Protein AF-A0A661I9H0-F1 (afdb_monomer_lite)

Foldseek 3Di:
DEEEEEQQQLLDPVVVVCLNVQSLVVLQVCLVVVVPYHYAYEYEVLSVVCLVVVLVSCVVRDPSVRHYYFYFDDDADPPDPVRPVRPVRSVVSVVVVVVVVVGPYYHYSDDD

Structure (mmCIF, N/CA/C/O backbone):
data_AF-A0A661I9H0-F1
#
_entry.id   AF-A0A661I9H0-F1
#
loop_
_atom_site.group_PDB
_atom_site.id
_atom_site.type_symbol
_atom_site.label_atom_id
_atom_site.label_alt_id
_atom_site.label_comp_id
_atom_site.label_asym_id
_atom_site.label_entity_id
_atom_site.label_seq_id
_atom_site.pdbx_PDB_ins_code
_atom_site.Cartn_x
_atom_site.Cartn_y
_atom_site.Cartn_z
_atom_site.occupancy
_atom_site.B_iso_or_equiv
_atom_site.auth_seq_id
_atom_site.auth_comp_id
_atom_site.auth_asym_id
_atom_site.auth_atom_id
_atom_site.pdbx_PDB_model_num
ATOM 1 N N . MET A 1 1 ? -16.606 -1.274 7.798 1.00 95.06 1 MET A N 1
ATOM 2 C CA . MET A 1 1 ? -16.151 -1.279 6.393 1.00 95.06 1 MET A CA 1
ATOM 3 C C . MET A 1 1 ? -14.686 -1.645 6.366 1.00 95.06 1 MET A C 1
ATOM 5 O O . MET A 1 1 ? -13.996 -1.323 7.329 1.00 95.06 1 MET A O 1
ATOM 9 N N . ARG A 1 2 ? -14.239 -2.284 5.288 1.00 98.12 2 ARG A N 1
ATOM 10 C CA . ARG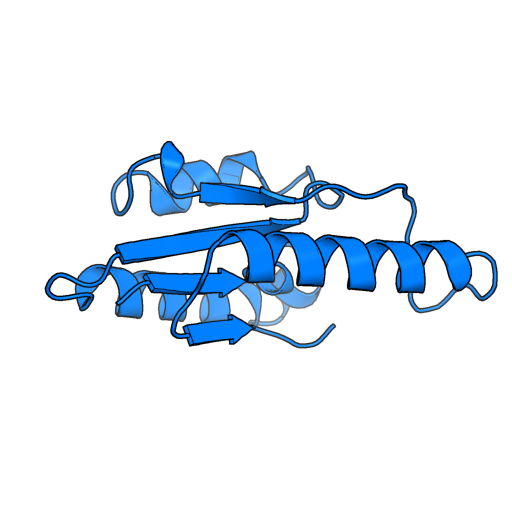 A 1 2 ? -12.842 -2.622 5.037 1.00 98.12 2 ARG A CA 1
ATOM 11 C C . ARG A 1 2 ? -12.227 -1.625 4.057 1.00 98.12 2 ARG A C 1
ATOM 13 O O . ARG A 1 2 ? -12.732 -1.470 2.947 1.00 98.12 2 ARG A O 1
ATOM 20 N N . ILE A 1 3 ? -11.167 -0.947 4.480 1.00 98.50 3 ILE A N 1
ATOM 21 C CA . ILE A 1 3 ? -10.430 0.051 3.698 1.00 98.50 3 ILE A CA 1
ATOM 22 C C . ILE A 1 3 ? -9.034 -0.506 3.439 1.00 98.50 3 ILE A C 1
ATOM 24 O O . ILE A 1 3 ? -8.333 -0.859 4.384 1.00 98.50 3 ILE A O 1
ATOM 28 N N . VAL A 1 4 ? -8.617 -0.563 2.178 1.00 98.69 4 VAL A N 1
ATOM 29 C CA . VAL A 1 4 ? -7.255 -0.957 1.801 1.00 98.69 4 VAL A CA 1
ATOM 30 C C . VAL A 1 4 ? -6.538 0.260 1.234 1.00 98.69 4 VAL A C 1
ATOM 32 O O . VAL A 1 4 ? -7.032 0.898 0.306 1.00 98.69 4 VAL A O 1
ATOM 35 N N . ILE A 1 5 ? -5.385 0.599 1.801 1.00 98.50 5 ILE A N 1
ATOM 36 C CA . ILE A 1 5 ? -4.540 1.704 1.349 1.00 98.50 5 ILE A CA 1
ATOM 37 C C . ILE A 1 5 ? -3.331 1.104 0.635 1.00 98.50 5 ILE A C 1
ATOM 39 O O . ILE A 1 5 ? -2.473 0.495 1.273 1.00 98.50 5 ILE A O 1
ATOM 43 N N . ASP A 1 6 ? -3.276 1.263 -0.683 1.00 97.88 6 ASP A N 1
ATOM 44 C CA . ASP A 1 6 ? -2.132 0.871 -1.503 1.00 97.88 6 ASP A CA 1
ATOM 45 C C . ASP A 1 6 ? -1.041 1.942 -1.378 1.00 97.88 6 ASP A C 1
ATOM 47 O O . ASP A 1 6 ? -1.217 3.088 -1.807 1.00 97.88 6 ASP A O 1
ATOM 51 N N . LEU A 1 7 ? 0.072 1.559 -0.746 1.00 97.38 7 LEU A N 1
ATOM 52 C CA . LEU A 1 7 ? 1.222 2.422 -0.478 1.00 97.38 7 LEU A CA 1
ATOM 53 C C . LEU A 1 7 ? 2.390 2.190 -1.442 1.00 97.38 7 LEU A C 1
ATOM 55 O O . LEU A 1 7 ? 3.499 2.652 -1.163 1.00 97.38 7 LEU A O 1
ATOM 59 N N . GLN A 1 8 ? 2.176 1.576 -2.609 1.00 94.81 8 GLN A N 1
ATOM 60 C CA . GLN A 1 8 ? 3.239 1.421 -3.610 1.00 94.81 8 GLN A CA 1
ATOM 61 C C . GLN A 1 8 ? 3.887 2.769 -3.990 1.00 94.81 8 GLN A C 1
ATOM 63 O O . GLN A 1 8 ? 5.101 2.849 -4.201 1.00 94.81 8 GLN A O 1
ATOM 68 N N . GLY A 1 9 ? 3.117 3.865 -3.986 1.00 92.31 9 GLY A N 1
ATOM 69 C CA . GLY A 1 9 ? 3.639 5.222 -4.185 1.00 92.31 9 GLY A CA 1
ATOM 70 C C . GLY A 1 9 ? 4.727 5.616 -3.177 1.00 92.31 9 GLY A C 1
ATOM 71 O O . GLY A 1 9 ? 5.703 6.273 -3.549 1.00 92.31 9 GLY A O 1
ATOM 72 N N . ALA A 1 10 ? 4.610 5.162 -1.9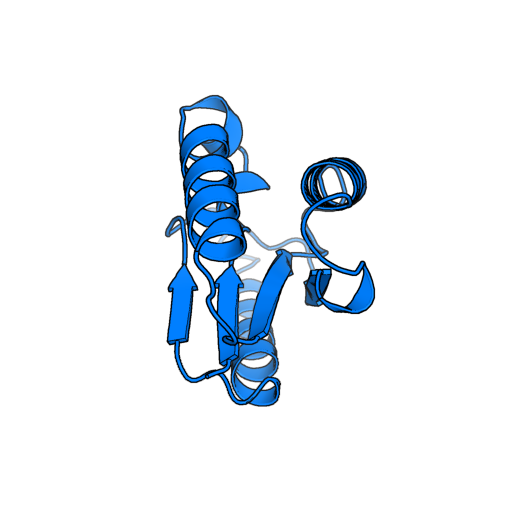25 1.00 95.50 10 ALA A N 1
ATOM 73 C CA . ALA A 1 10 ? 5.602 5.378 -0.870 1.00 95.50 10 ALA A CA 1
ATOM 74 C C . ALA A 1 10 ? 6.833 4.464 -0.983 1.00 95.50 10 ALA A C 1
ATOM 76 O O . ALA A 1 10 ? 7.863 4.762 -0.380 1.00 95.50 10 ALA A O 1
ATOM 77 N N . GLN A 1 11 ? 6.752 3.392 -1.773 1.00 95.06 11 GLN A N 1
ATOM 78 C CA . GLN A 1 11 ? 7.852 2.456 -2.002 1.00 95.06 11 GLN A CA 1
ATOM 79 C C . GLN A 1 11 ? 8.707 2.837 -3.218 1.00 95.06 11 GLN A C 1
ATOM 81 O O . GLN A 1 11 ? 9.913 2.611 -3.223 1.00 95.06 11 GLN A O 1
ATOM 86 N N . SER A 1 12 ? 8.114 3.451 -4.242 1.00 91.12 12 SER A N 1
ATOM 87 C CA . SER A 1 12 ? 8.815 3.836 -5.478 1.00 91.12 12 SER A CA 1
ATOM 88 C C . SER A 1 12 ? 9.818 4.989 -5.301 1.00 91.12 12 SER A C 1
ATOM 90 O O . SER A 1 12 ? 9.835 5.677 -4.280 1.00 91.12 12 SER A O 1
ATOM 92 N N . ASN A 1 13 ? 10.605 5.287 -6.343 1.00 90.44 13 ASN A N 1
ATOM 93 C CA . ASN A 1 13 ? 11.505 6.453 -6.372 1.00 90.44 13 ASN A CA 1
ATOM 94 C C . ASN A 1 13 ? 10.779 7.799 -6.200 1.00 90.44 13 ASN A C 1
ATOM 96 O O . ASN A 1 13 ? 11.376 8.777 -5.740 1.00 90.44 13 ASN A O 1
ATOM 100 N N . SER A 1 14 ? 9.479 7.858 -6.500 1.00 87.94 14 SER A N 1
ATOM 101 C CA . SER A 1 14 ? 8.648 9.040 -6.261 1.00 87.94 14 SER A CA 1
ATOM 102 C C . SER A 1 14 ? 8.573 9.423 -4.780 1.00 87.94 14 SER A C 1
ATOM 104 O O . SER A 1 14 ? 8.305 10.586 -4.458 1.00 87.94 14 SER A O 1
ATOM 106 N N . ARG A 1 15 ? 8.885 8.495 -3.861 1.00 92.44 15 ARG A N 1
ATOM 107 C CA . ARG A 1 15 ? 8.875 8.736 -2.412 1.00 92.44 15 ARG A CA 1
ATOM 108 C C . ARG A 1 15 ? 9.733 9.928 -1.989 1.00 92.44 15 ARG A C 1
ATOM 110 O O . ARG A 1 15 ? 9.348 10.675 -1.090 1.00 92.44 15 ARG A O 1
ATOM 117 N N . PHE A 1 16 ? 10.837 10.162 -2.699 1.00 92.12 16 PHE A N 1
ATOM 118 C CA . PHE A 1 16 ? 11.782 11.247 -2.429 1.00 92.12 16 PHE A CA 1
ATOM 119 C C . PHE A 1 16 ? 11.316 12.623 -2.928 1.00 92.12 16 PHE A C 1
ATOM 121 O O . PHE A 1 16 ? 11.919 13.634 -2.582 1.00 92.12 16 PHE A O 1
ATOM 128 N N . ARG A 1 17 ? 10.231 12.687 -3.713 1.00 89.69 17 ARG A N 1
ATOM 129 C CA . ARG A 1 17 ? 9.690 13.924 -4.309 1.00 89.69 17 ARG A CA 1
ATOM 130 C C . ARG A 1 17 ? 8.353 14.346 -3.691 1.00 89.69 17 ARG A C 1
ATOM 132 O O . ARG A 1 17 ? 7.542 14.999 -4.332 1.00 89.69 17 ARG A O 1
ATOM 139 N N . GLY A 1 18 ? 8.109 13.947 -2.442 1.00 91.38 18 GLY A N 1
ATOM 140 C CA . GLY A 1 18 ? 6.920 14.323 -1.669 1.00 91.38 18 GLY A CA 1
ATOM 141 C C . GLY A 1 18 ? 5.816 13.266 -1.635 1.00 91.38 18 GLY A C 1
ATOM 142 O O . GLY A 1 18 ? 5.115 13.188 -0.626 1.00 91.38 18 GLY A O 1
ATOM 143 N N . ILE A 1 19 ? 5.717 12.390 -2.645 1.00 94.94 19 ILE A N 1
ATOM 144 C CA . ILE A 1 19 ? 4.687 11.334 -2.698 1.00 94.94 19 ILE A CA 1
ATOM 145 C C . ILE A 1 19 ? 4.779 10.399 -1.489 1.00 94.94 19 ILE A C 1
ATOM 147 O O . ILE A 1 19 ? 3.748 10.041 -0.928 1.00 94.94 19 ILE A O 1
ATOM 151 N N . GLY A 1 20 ? 5.987 10.061 -1.029 1.00 95.38 20 GLY A N 1
ATOM 152 C CA . GLY A 1 20 ? 6.173 9.180 0.128 1.00 95.38 20 GLY A CA 1
ATOM 153 C C . GLY A 1 20 ? 5.609 9.798 1.402 1.00 95.38 20 GLY A C 1
ATOM 154 O O . GLY A 1 20 ? 4.752 9.208 2.052 1.00 95.38 20 GLY A O 1
ATOM 155 N N . ARG A 1 21 ? 6.006 11.044 1.692 1.00 95.62 21 ARG A N 1
ATOM 156 C CA . ARG A 1 21 ? 5.528 11.800 2.859 1.00 95.62 21 ARG A CA 1
ATOM 157 C C . ARG A 1 21 ? 4.015 12.002 2.833 1.00 95.62 21 ARG A C 1
ATOM 159 O O . ARG A 1 21 ? 3.373 11.859 3.871 1.00 95.62 21 ARG A O 1
ATOM 166 N N . TYR A 1 22 ? 3.454 12.346 1.674 1.00 95.94 22 TYR A N 1
ATOM 167 C CA . TYR A 1 22 ? 2.010 12.499 1.498 1.00 95.94 22 TYR A CA 1
ATOM 168 C C . TYR A 1 22 ? 1.279 11.174 1.735 1.00 95.94 22 TYR A C 1
ATOM 170 O O . TYR A 1 22 ? 0.362 11.129 2.552 1.00 95.94 22 TYR A O 1
ATOM 178 N N . SER A 1 23 ? 1.727 10.097 1.084 1.00 97.50 23 SER A N 1
ATOM 179 C CA . SER A 1 23 ? 1.100 8.775 1.158 1.00 97.50 23 SER A CA 1
ATOM 180 C C . SER A 1 23 ? 1.064 8.255 2.594 1.00 97.50 23 SER A C 1
ATOM 182 O O . SER A 1 23 ? 0.003 7.859 3.080 1.00 97.50 23 SER A O 1
ATOM 184 N N . THR A 1 24 ? 2.192 8.317 3.313 1.00 97.69 24 THR A N 1
ATOM 185 C CA . THR A 1 24 ? 2.243 7.836 4.699 1.00 97.69 24 THR A CA 1
ATOM 186 C C . THR A 1 24 ? 1.469 8.745 5.649 1.00 97.69 24 THR A C 1
ATOM 188 O O . THR A 1 24 ? 0.748 8.248 6.513 1.00 97.69 24 THR A O 1
ATOM 191 N N . SER A 1 25 ? 1.522 10.069 5.468 1.00 98.00 25 SER A N 1
ATOM 192 C CA . SER A 1 25 ? 0.735 11.009 6.283 1.00 98.00 25 SER A CA 1
ATOM 193 C C . SER A 1 25 ? -0.771 10.816 6.099 1.00 98.00 25 SER A C 1
ATOM 195 O O . SER A 1 25 ? -1.507 10.796 7.088 1.00 98.00 25 SER A O 1
ATOM 197 N N . LEU A 1 26 ? -1.227 10.624 4.857 1.00 97.94 26 LEU A N 1
ATOM 198 C CA . LEU A 1 26 ? -2.625 10.341 4.544 1.00 97.94 26 LEU A CA 1
ATOM 199 C C . LEU A 1 26 ? -3.070 9.025 5.190 1.00 97.94 26 LEU A C 1
ATOM 201 O O . LEU A 1 26 ? -4.077 9.007 5.899 1.00 97.94 26 LEU A O 1
ATOM 205 N N . ALA A 1 27 ? -2.293 7.951 5.021 1.00 98.31 27 ALA A N 1
ATOM 206 C CA . ALA A 1 27 ? -2.594 6.653 5.618 1.00 98.31 27 ALA A CA 1
ATOM 207 C C . ALA A 1 27 ? -2.695 6.735 7.148 1.00 98.31 27 ALA A C 1
ATOM 209 O O . ALA A 1 27 ? -3.685 6.295 7.732 1.00 98.31 27 ALA A O 1
ATOM 210 N N . LYS A 1 28 ? -1.724 7.383 7.806 1.00 98.38 28 LYS A N 1
ATOM 211 C CA . LYS A 1 28 ? -1.735 7.614 9.262 1.00 98.38 28 LYS A CA 1
ATOM 212 C C . LYS A 1 28 ? -2.964 8.408 9.707 1.00 98.38 28 LYS A C 1
ATOM 214 O O . LYS A 1 28 ? -3.558 8.089 10.736 1.00 98.38 28 LYS A O 1
ATOM 219 N N . GLY A 1 29 ? -3.347 9.432 8.943 1.00 98.19 29 GLY A N 1
ATOM 220 C CA . GLY A 1 29 ? -4.549 10.225 9.192 1.00 98.19 29 GLY A CA 1
ATOM 221 C C . GLY A 1 29 ? -5.824 9.384 9.136 1.00 98.19 29 GLY A C 1
ATOM 222 O O . GLY A 1 29 ? -6.643 9.466 10.050 1.00 98.19 29 GLY A O 1
ATOM 223 N N . ILE A 1 30 ? -5.962 8.532 8.118 1.00 98.00 30 ILE A N 1
ATOM 224 C CA . ILE A 1 30 ? -7.112 7.629 7.960 1.00 98.00 30 ILE A CA 1
ATOM 225 C C . ILE A 1 30 ? -7.167 6.617 9.105 1.00 98.00 30 ILE A C 1
ATOM 227 O O . ILE A 1 30 ? -8.208 6.489 9.745 1.00 98.00 30 ILE A O 1
ATOM 231 N N . ILE A 1 31 ? -6.049 5.954 9.418 1.00 98.00 31 ILE A N 1
ATOM 232 C CA . ILE A 1 31 ? -5.983 4.932 10.476 1.00 98.00 31 ILE A CA 1
ATOM 233 C C . ILE A 1 31 ? -6.417 5.511 11.829 1.00 98.00 31 ILE A C 1
ATOM 235 O O . ILE A 1 31 ? -7.265 4.934 12.506 1.00 98.00 31 ILE A O 1
ATOM 239 N N . ARG A 1 32 ? -5.913 6.697 12.201 1.00 97.31 32 ARG A N 1
ATOM 240 C CA . ARG A 1 32 ? -6.292 7.371 13.460 1.00 97.31 32 ARG A CA 1
ATOM 241 C C . ARG A 1 32 ? -7.777 7.730 13.536 1.00 97.31 32 ARG A C 1
ATOM 243 O O . ARG A 1 32 ? -8.316 7.854 14.630 1.00 97.31 32 ARG A O 1
ATOM 250 N N . ASN A 1 33 ? -8.430 7.906 12.390 1.00 97.19 33 ASN A N 1
ATOM 251 C CA . ASN A 1 33 ? -9.831 8.307 12.292 1.00 97.19 33 ASN A CA 1
ATOM 252 C C . ASN A 1 33 ? -10.753 7.163 11.844 1.00 97.19 33 ASN A C 1
ATOM 254 O O . ASN A 1 33 ? -11.915 7.413 11.530 1.00 97.19 33 ASN A O 1
ATOM 258 N N . ALA A 1 34 ? -10.272 5.915 11.842 1.00 95.12 34 ALA A N 1
ATOM 259 C CA . ALA A 1 34 ? -10.994 4.783 11.269 1.00 95.12 34 ALA A CA 1
ATOM 260 C C . ALA A 1 34 ? -12.315 4.451 11.988 1.00 95.12 34 ALA A C 1
ATOM 262 O O . ALA A 1 34 ? -13.174 3.833 11.377 1.00 95.12 34 ALA A O 1
ATOM 263 N N . LYS A 1 35 ? -12.505 4.854 13.258 1.00 91.88 35 LYS A N 1
ATOM 264 C CA . LYS A 1 35 ? -13.782 4.766 14.011 1.00 91.88 35 LYS A CA 1
ATOM 265 C C . LYS A 1 35 ? -14.567 3.452 13.792 1.00 91.88 35 LYS A C 1
ATOM 267 O O . LYS A 1 35 ? -15.754 3.468 13.485 1.00 91.88 35 LYS A O 1
ATOM 272 N N . GLY A 1 36 ? -13.900 2.305 13.949 1.00 91.81 36 GLY A N 1
ATOM 273 C CA . GLY A 1 36 ? -14.513 0.975 13.788 1.00 91.81 36 GLY A CA 1
ATOM 274 C C . GLY A 1 36 ? -14.494 0.417 12.358 1.00 91.81 36 GLY A C 1
ATOM 275 O O . GLY A 1 36 ? -15.040 -0.654 12.101 1.00 91.81 36 GLY A O 1
ATOM 276 N N . HIS A 1 37 ? -13.872 1.112 11.407 1.00 97.25 37 HIS A N 1
ATOM 277 C CA . HIS A 1 37 ? -13.488 0.548 10.118 1.00 97.25 37 HIS A CA 1
ATOM 278 C C . HIS A 1 37 ? -12.209 -0.285 10.245 1.00 97.25 37 HIS A C 1
ATOM 280 O O . HIS A 1 37 ? -11.298 0.048 11.001 1.00 97.25 37 HIS A O 1
ATOM 286 N N . GLU A 1 38 ? -12.144 -1.364 9.474 1.00 97.69 38 GLU A N 1
ATOM 287 C CA . GLU A 1 38 ? -10.983 -2.236 9.376 1.00 97.69 38 GLU A CA 1
ATOM 288 C C . GLU A 1 38 ? -10.062 -1.686 8.285 1.00 97.69 38 GLU A C 1
ATOM 290 O O . GLU A 1 38 ? -10.462 -1.601 7.123 1.00 97.69 38 GLU A O 1
ATOM 295 N N . VAL A 1 39 ? -8.855 -1.261 8.656 1.00 98.56 39 VAL A N 1
ATOM 296 C CA . VAL A 1 39 ? -7.896 -0.655 7.723 1.00 98.56 39 VAL A CA 1
ATOM 297 C C . VAL A 1 39 ? -6.730 -1.604 7.491 1.00 98.56 39 VAL A C 1
ATOM 299 O O . VAL A 1 39 ? -6.158 -2.126 8.450 1.00 98.56 39 VAL A O 1
ATOM 302 N N . TYR A 1 40 ? -6.375 -1.777 6.222 1.00 98.69 40 TYR A N 1
ATOM 303 C CA . TYR A 1 40 ? -5.215 -2.525 5.759 1.00 98.69 40 TYR A CA 1
ATOM 304 C C . TYR A 1 40 ? -4.284 -1.622 4.964 1.00 98.69 40 TYR A C 1
ATOM 306 O O . TYR A 1 40 ? -4.729 -0.747 4.218 1.00 98.69 40 TYR A O 1
ATOM 314 N N . ILE A 1 41 ? -2.991 -1.886 5.087 1.00 98.62 41 ILE A N 1
ATOM 315 C CA . ILE A 1 41 ? -1.964 -1.346 4.204 1.00 98.62 41 ILE A CA 1
ATOM 316 C C . ILE A 1 41 ? -1.564 -2.452 3.239 1.00 98.62 41 ILE A C 1
ATOM 318 O O . ILE A 1 41 ? -1.282 -3.568 3.671 1.00 98.62 41 ILE A O 1
ATOM 322 N N . LEU A 1 42 ? -1.523 -2.132 1.950 1.00 98.50 42 LEU A N 1
ATOM 323 C CA . LEU A 1 42 ? -0.992 -3.010 0.921 1.00 98.50 42 LEU A CA 1
ATOM 324 C C . LEU A 1 42 ? 0.346 -2.466 0.417 1.00 98.50 42 LEU A C 1
ATOM 326 O O . LEU A 1 42 ? 0.442 -1.304 0.019 1.00 98.50 42 LEU A O 1
ATOM 330 N N . LEU A 1 43 ? 1.361 -3.326 0.428 1.00 97.94 43 LEU A N 1
ATOM 331 C CA . LEU A 1 43 ? 2.699 -3.067 -0.093 1.00 97.94 43 LEU A CA 1
ATOM 332 C C . LEU A 1 43 ? 3.001 -3.999 -1.271 1.00 97.94 43 LEU A C 1
ATOM 334 O O . LEU A 1 43 ? 2.536 -5.138 -1.322 1.00 97.94 43 LEU A O 1
ATOM 338 N N . ASN A 1 44 ? 3.819 -3.523 -2.199 1.00 96.12 44 ASN A N 1
ATOM 339 C CA . ASN A 1 44 ? 4.368 -4.289 -3.305 1.00 96.12 44 ASN A CA 1
ATOM 340 C C . ASN A 1 44 ? 5.673 -4.973 -2.870 1.00 96.12 44 ASN A C 1
ATOM 342 O O . ASN A 1 44 ? 6.650 -4.301 -2.531 1.00 96.12 44 ASN A O 1
ATOM 346 N N . GLY A 1 45 ? 5.690 -6.304 -2.887 1.00 95.81 45 GLY A N 1
ATOM 347 C CA . GLY A 1 45 ? 6.831 -7.126 -2.484 1.00 95.81 45 GLY A CA 1
ATOM 348 C C . GLY A 1 45 ? 7.995 -7.137 -3.476 1.00 95.81 45 GLY A C 1
ATOM 349 O O . GLY A 1 45 ? 9.096 -7.541 -3.122 1.00 95.81 45 GLY A O 1
ATOM 350 N N . MET A 1 46 ? 7.799 -6.625 -4.693 1.00 93.31 46 MET A N 1
ATOM 351 C CA . MET A 1 46 ? 8.889 -6.394 -5.650 1.00 93.31 46 MET A CA 1
ATOM 352 C C . MET A 1 46 ? 9.708 -5.129 -5.323 1.00 93.31 46 MET A C 1
ATOM 354 O O . MET A 1 46 ? 10.688 -4.855 -6.007 1.00 93.31 46 MET A O 1
ATOM 358 N N . LEU A 1 47 ? 9.299 -4.348 -4.313 1.00 92.81 47 LEU A N 1
ATOM 359 C CA . LEU A 1 47 ? 9.994 -3.159 -3.801 1.00 92.81 47 LEU A CA 1
ATOM 360 C C . LEU A 1 47 ? 10.448 -3.401 -2.348 1.00 92.81 47 LEU A C 1
ATOM 362 O O . LEU A 1 47 ? 10.018 -2.718 -1.408 1.00 92.81 47 LEU A O 1
ATOM 366 N N . ASP A 1 48 ? 11.288 -4.417 -2.178 1.00 91.62 48 ASP A N 1
ATOM 367 C CA . ASP A 1 48 ? 11.718 -5.004 -0.903 1.00 91.62 48 ASP A CA 1
ATOM 368 C C . ASP A 1 48 ? 12.459 -4.035 0.033 1.00 91.62 48 ASP A C 1
ATOM 370 O O . ASP A 1 48 ? 12.173 -4.029 1.233 1.00 91.62 48 ASP A O 1
ATOM 374 N N . ASP A 1 49 ? 13.288 -3.139 -0.511 1.00 93.19 49 ASP A N 1
ATOM 375 C CA . ASP A 1 49 ? 14.067 -2.116 0.217 1.00 93.19 49 ASP A CA 1
ATOM 376 C C . ASP A 1 49 ? 13.247 -1.250 1.198 1.00 93.19 49 ASP A C 1
ATOM 378 O O . ASP A 1 49 ? 13.789 -0.583 2.082 1.00 93.19 49 ASP A O 1
ATOM 382 N N . THR A 1 50 ? 11.925 -1.203 1.024 1.00 94.62 50 THR A N 1
ATOM 383 C CA . THR A 1 50 ? 11.014 -0.343 1.797 1.00 94.62 50 THR A CA 1
ATOM 384 C C . THR A 1 50 ? 10.055 -1.101 2.708 1.00 94.62 50 THR A C 1
ATOM 386 O O . THR A 1 50 ? 9.347 -0.473 3.495 1.00 94.62 50 THR A O 1
ATOM 389 N N . LEU A 1 51 ? 10.016 -2.435 2.637 1.00 96.06 51 LEU A N 1
ATOM 390 C CA . LEU A 1 51 ? 9.027 -3.227 3.371 1.00 96.06 51 LEU A CA 1
ATOM 391 C C . LEU A 1 51 ? 9.206 -3.105 4.885 1.00 96.06 51 LEU A C 1
ATOM 393 O O . LEU A 1 51 ? 8.234 -2.857 5.597 1.00 96.06 51 LEU A O 1
ATOM 397 N N . GLU A 1 52 ? 10.438 -3.255 5.371 1.00 96.94 52 GLU A N 1
ATOM 398 C CA . GLU A 1 52 ? 10.717 -3.242 6.811 1.00 96.94 52 GLU A CA 1
ATOM 399 C C . GLU A 1 52 ? 10.501 -1.852 7.418 1.00 96.94 52 GLU A C 1
ATOM 401 O O . GLU A 1 52 ? 9.857 -1.708 8.456 1.00 96.94 52 GLU A O 1
ATOM 406 N N . SER A 1 53 ? 10.965 -0.804 6.730 1.00 96.75 53 SER A N 1
ATOM 407 C CA . SER A 1 53 ? 10.810 0.571 7.211 1.00 96.75 53 SER A CA 1
ATOM 408 C C . SER A 1 53 ? 9.344 0.997 7.276 1.00 96.75 53 SER A C 1
ATOM 410 O O . SER A 1 53 ? 8.936 1.608 8.263 1.00 96.75 53 SER A O 1
ATOM 412 N N . LEU A 1 54 ? 8.527 0.622 6.285 1.00 97.38 54 LEU A N 1
ATOM 413 C CA . LEU A 1 54 ? 7.088 0.885 6.318 1.00 97.38 54 LEU A CA 1
ATOM 414 C C . LEU A 1 54 ? 6.383 0.050 7.396 1.00 97.38 54 LEU A C 1
ATOM 416 O O . LEU A 1 54 ? 5.529 0.580 8.104 1.00 97.38 54 LEU A O 1
ATOM 420 N N . ARG A 1 55 ? 6.746 -1.222 7.595 1.00 97.75 55 ARG A N 1
ATOM 421 C CA . ARG A 1 55 ? 6.181 -2.032 8.690 1.00 97.75 55 ARG A CA 1
ATOM 422 C C . ARG A 1 55 ? 6.415 -1.413 10.061 1.00 97.75 55 ARG A C 1
ATOM 424 O O . ARG A 1 55 ? 5.473 -1.332 10.856 1.00 97.75 55 ARG A O 1
ATOM 431 N N . GLU A 1 56 ? 7.633 -0.949 10.317 1.00 97.88 56 GLU A N 1
ATOM 432 C CA . GLU A 1 56 ? 7.973 -0.279 11.572 1.00 97.88 56 GLU A CA 1
ATOM 433 C C . GLU A 1 56 ? 7.265 1.083 11.684 1.00 97.88 56 GLU A C 1
ATOM 435 O O . GLU A 1 56 ? 6.695 1.396 12.729 1.00 97.88 56 GLU A O 1
ATOM 440 N N . GLU A 1 57 ? 7.177 1.855 10.593 1.00 97.56 57 GLU A N 1
ATOM 441 C CA . GLU A 1 57 ? 6.489 3.155 10.564 1.00 97.56 57 GLU A CA 1
ATOM 442 C C . GLU A 1 57 ? 5.006 3.070 10.987 1.00 97.56 57 GLU A C 1
ATOM 444 O O . GLU A 1 57 ? 4.467 4.024 11.564 1.00 97.56 57 GLU A O 1
ATOM 449 N N . PHE A 1 58 ? 4.348 1.937 10.723 1.00 98.00 58 PHE A N 1
ATOM 450 C CA . PHE A 1 58 ? 2.940 1.695 11.060 1.00 98.00 58 PHE A CA 1
ATOM 451 C C . PHE A 1 58 ? 2.722 0.785 12.276 1.00 98.00 58 PHE A C 1
ATOM 453 O O . PHE A 1 58 ? 1.575 0.602 12.691 1.00 98.00 58 PHE A O 1
ATOM 460 N N . ARG A 1 59 ? 3.784 0.270 12.905 1.00 97.12 59 ARG A N 1
ATOM 461 C CA . ARG A 1 59 ? 3.702 -0.715 13.998 1.00 97.12 59 ARG A CA 1
ATOM 462 C C . ARG A 1 59 ? 2.868 -0.265 15.193 1.00 97.12 59 ARG A C 1
ATOM 464 O O . ARG A 1 59 ? 2.169 -1.075 15.790 1.00 97.12 59 ARG A O 1
ATOM 471 N N . ALA A 1 60 ? 2.933 1.018 15.539 1.00 96.50 60 ALA A N 1
ATOM 472 C CA . ALA A 1 60 ? 2.164 1.584 16.647 1.00 96.50 60 ALA A CA 1
ATOM 473 C C . ALA A 1 60 ? 0.701 1.912 16.282 1.00 96.50 60 ALA A C 1
ATOM 475 O O . ALA A 1 60 ? -0.063 2.328 17.149 1.00 96.50 60 ALA A O 1
ATOM 476 N N . LEU A 1 61 ? 0.316 1.787 15.007 1.00 97.19 61 LEU A N 1
ATOM 477 C CA . LEU A 1 61 ? -0.988 2.216 14.489 1.00 97.19 61 LEU A CA 1
ATOM 478 C C . LEU A 1 61 ? -1.868 1.054 14.024 1.00 97.19 61 LEU A C 1
ATOM 480 O O . LEU A 1 61 ? -3.089 1.171 14.084 1.00 97.19 61 LEU A O 1
ATOM 484 N N . LEU A 1 62 ? -1.269 -0.041 13.554 1.00 97.00 62 LEU A N 1
ATOM 485 C CA . LEU A 1 62 ? -1.971 -1.232 13.082 1.00 97.00 62 LEU A CA 1
ATOM 486 C C . LEU A 1 62 ? -1.263 -2.502 13.570 1.00 97.00 62 LEU A C 1
ATOM 488 O O . LEU A 1 62 ? -0.036 -2.510 13.703 1.00 97.00 62 LEU A O 1
ATOM 492 N N . PRO A 1 63 ? -1.999 -3.606 13.783 1.00 97.19 63 PRO A N 1
ATOM 493 C CA . PRO A 1 63 ? -1.368 -4.909 13.940 1.00 97.19 63 PRO A CA 1
ATOM 494 C C . PRO A 1 63 ? -0.613 -5.279 12.655 1.00 97.19 63 PRO A C 1
ATOM 496 O O . PRO A 1 63 ? -1.055 -4.975 11.548 1.00 97.19 63 PRO A O 1
ATOM 499 N N . GLN A 1 64 ? 0.510 -5.987 12.783 1.00 97.06 64 GLN A N 1
ATOM 500 C CA . GLN A 1 64 ? 1.336 -6.367 11.625 1.00 97.06 64 GLN A CA 1
ATOM 501 C C . GLN A 1 64 ? 0.590 -7.265 10.625 1.00 97.06 64 GLN A C 1
ATOM 503 O O . GLN A 1 64 ? 0.874 -7.224 9.433 1.00 97.06 64 GLN A O 1
ATOM 508 N N . SER A 1 65 ? -0.424 -8.008 11.081 1.00 97.94 65 SER A N 1
ATOM 509 C CA . SER A 1 65 ? -1.324 -8.784 10.217 1.00 97.94 65 SER A CA 1
ATOM 510 C C . SER A 1 65 ? -2.176 -7.925 9.272 1.00 97.94 65 SER A C 1
ATOM 512 O O . SER A 1 65 ? -2.756 -8.463 8.334 1.00 97.94 65 SER A O 1
ATOM 514 N N . HIS A 1 66 ? -2.262 -6.609 9.493 1.00 98.25 66 HIS A N 1
ATOM 515 C CA . HIS A 1 66 ? -2.964 -5.670 8.613 1.00 98.25 66 HIS A CA 1
ATOM 516 C C . HIS A 1 66 ? -2.033 -4.985 7.601 1.00 98.25 66 HIS A C 1
ATOM 518 O O . HIS A 1 66 ? -2.495 -4.176 6.795 1.00 98.25 66 HIS A O 1
ATOM 524 N N . ILE A 1 67 ? -0.733 -5.297 7.625 1.00 98.44 67 ILE A N 1
ATOM 525 C 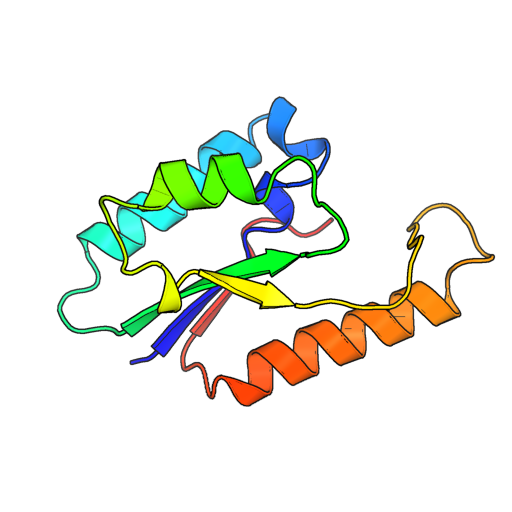CA . ILE A 1 67 ? 0.243 -4.827 6.639 1.00 98.44 67 ILE A CA 1
ATOM 526 C C . ILE A 1 67 ? 0.540 -5.987 5.690 1.00 98.44 67 ILE A C 1
ATOM 528 O O . ILE A 1 67 ? 1.357 -6.870 5.965 1.00 98.44 67 ILE A O 1
ATOM 532 N N . LEU A 1 68 ? -0.179 -5.990 4.576 1.00 98.50 68 LEU A N 1
ATOM 533 C CA . LEU A 1 68 ? -0.180 -7.052 3.585 1.00 98.50 68 LEU A CA 1
ATOM 534 C C . LEU A 1 68 ? 0.812 -6.742 2.469 1.00 98.50 68 LEU A C 1
ATOM 536 O O . LEU A 1 68 ? 1.046 -5.585 2.123 1.00 98.50 68 LEU A O 1
ATOM 540 N N . VAL A 1 69 ? 1.382 -7.794 1.892 1.00 98.12 69 VAL A N 1
ATOM 541 C CA . VAL A 1 69 ? 2.333 -7.691 0.786 1.00 98.12 69 VAL A CA 1
ATOM 542 C C . VAL A 1 69 ? 1.833 -8.575 -0.341 1.00 98.12 69 VAL A C 1
ATOM 544 O O . VAL A 1 69 ? 1.630 -9.771 -0.133 1.00 98.12 69 VAL A O 1
ATOM 547 N N . TRP A 1 70 ? 1.629 -7.994 -1.519 1.00 97.38 70 TRP A N 1
ATOM 548 C CA . TRP A 1 70 ? 1.396 -8.768 -2.734 1.00 97.38 70 TRP A CA 1
ATOM 549 C C . TRP A 1 70 ? 2.720 -8.978 -3.471 1.00 97.38 70 TRP A C 1
ATOM 551 O O . TRP A 1 70 ? 3.642 -8.172 -3.351 1.00 97.38 70 TRP A O 1
ATOM 561 N N . GLN A 1 71 ? 2.818 -10.061 -4.235 1.00 96.00 71 GLN A N 1
ATOM 562 C CA . GLN A 1 71 ? 4.030 -10.439 -4.954 1.00 96.00 71 GLN A CA 1
ATOM 563 C C . GLN A 1 71 ? 3.671 -10.862 -6.375 1.00 96.00 71 GLN A C 1
ATOM 565 O O . GLN A 1 71 ? 2.672 -11.547 -6.577 1.00 96.00 71 GLN A O 1
ATOM 570 N N . ALA A 1 72 ? 4.516 -10.510 -7.341 1.00 94.06 72 ALA A N 1
ATOM 571 C CA . ALA A 1 72 ? 4.459 -11.019 -8.706 1.00 94.06 72 ALA A CA 1
ATOM 572 C C . ALA A 1 72 ? 5.869 -11.355 -9.214 1.00 94.06 72 ALA A C 1
ATOM 574 O O . ALA A 1 72 ? 6.866 -11.195 -8.499 1.00 94.06 72 ALA A O 1
ATOM 575 N N . TRP A 1 73 ? 5.945 -11.861 -10.445 1.00 89.50 73 TRP A N 1
ATOM 576 C CA . TRP A 1 73 ? 7.208 -12.197 -11.089 1.00 89.50 73 TRP A CA 1
ATOM 577 C C . TRP A 1 73 ? 7.853 -10.953 -11.718 1.00 89.50 73 TRP A C 1
ATOM 579 O O . TRP A 1 73 ? 7.270 -10.321 -12.597 1.00 89.50 73 TRP A O 1
ATOM 589 N N . GLY A 1 74 ? 9.057 -10.602 -11.256 1.00 85.31 74 GLY A N 1
ATOM 590 C CA . GLY A 1 74 ? 9.816 -9.433 -11.713 1.00 85.31 74 GLY A CA 1
ATOM 591 C C . GLY A 1 74 ? 11.077 -9.777 -12.528 1.00 85.31 74 GLY A C 1
ATOM 592 O O . GLY A 1 74 ? 11.342 -10.948 -12.804 1.00 85.31 74 GLY A O 1
ATOM 593 N N . PRO A 1 75 ? 11.882 -8.768 -12.919 1.00 86.19 75 PRO A N 1
ATOM 594 C CA . PRO A 1 75 ? 11.614 -7.334 -12.776 1.00 86.19 75 PRO A CA 1
ATOM 595 C C . PRO A 1 75 ? 10.482 -6.845 -13.694 1.00 86.19 75 PRO A C 1
ATOM 597 O O . PRO A 1 75 ? 10.326 -7.326 -14.816 1.00 86.19 75 PRO A O 1
ATOM 600 N N . VAL A 1 76 ? 9.718 -5.865 -13.206 1.00 87.00 76 VAL A N 1
ATOM 601 C CA . VAL A 1 76 ? 8.683 -5.139 -13.959 1.00 87.00 76 VAL A CA 1
ATOM 602 C C . VAL A 1 76 ? 9.193 -3.727 -14.232 1.00 87.00 76 VAL A C 1
ATOM 604 O O . VAL A 1 76 ? 9.743 -3.085 -13.337 1.00 87.00 76 VAL A O 1
ATOM 607 N N . SER A 1 77 ? 9.020 -3.232 -15.456 1.00 82.56 77 SER A N 1
ATOM 608 C CA . SER A 1 77 ? 9.368 -1.864 -15.831 1.00 82.56 77 SER A CA 1
ATOM 609 C C . SER A 1 77 ? 8.268 -1.262 -16.699 1.00 82.56 77 SER A C 1
ATOM 611 O O . SER A 1 77 ? 7.653 -1.936 -17.516 1.00 82.56 77 SER A O 1
ATOM 613 N N . PHE A 1 78 ? 8.022 0.035 -16.537 1.00 76.31 78 PHE A N 1
ATOM 614 C CA . PHE A 1 78 ? 7.132 0.768 -17.439 1.00 76.31 78 PHE A CA 1
ATOM 615 C C . PHE A 1 78 ? 7.860 1.251 -18.706 1.00 76.31 78 PHE A C 1
ATOM 617 O O . PHE A 1 78 ? 7.233 1.628 -19.686 1.00 76.31 78 PHE A O 1
ATOM 624 N N . VAL A 1 79 ? 9.197 1.248 -18.690 1.00 78.88 79 VAL A N 1
ATOM 625 C CA . VAL A 1 79 ? 10.037 1.824 -19.755 1.00 78.88 79 VAL A CA 1
ATOM 626 C C . VAL A 1 79 ? 10.547 0.754 -20.725 1.00 78.88 79 VAL A C 1
ATOM 628 O O . VAL A 1 79 ? 10.837 1.053 -21.879 1.00 78.88 79 VAL A O 1
ATOM 631 N N . SER A 1 80 ? 10.678 -0.495 -20.270 1.00 77.69 80 SER A N 1
ATOM 632 C CA . SER A 1 80 ? 11.178 -1.602 -21.092 1.00 77.69 80 SER A CA 1
ATOM 633 C C . SER A 1 80 ? 10.021 -2.398 -21.696 1.00 77.69 80 SER A C 1
ATOM 635 O O . SER A 1 80 ? 9.254 -3.021 -20.961 1.00 77.69 80 SER A O 1
ATOM 637 N N . LEU A 1 81 ? 9.949 -2.426 -23.031 1.00 68.25 81 LEU A N 1
ATOM 638 C CA . LEU A 1 81 ? 8.965 -3.210 -23.793 1.00 68.25 81 LEU A CA 1
ATOM 639 C C . LEU A 1 81 ? 9.079 -4.725 -23.517 1.00 68.25 81 LEU A C 1
ATOM 641 O O . LEU A 1 81 ? 8.078 -5.433 -23.495 1.00 68.25 81 LEU A O 1
ATOM 645 N N . ASP A 1 82 ? 10.272 -5.221 -23.166 1.00 75.00 82 ASP A N 1
ATOM 646 C CA . ASP A 1 82 ? 10.516 -6.633 -22.804 1.00 75.00 82 ASP A CA 1
ATOM 647 C C . ASP A 1 82 ? 9.868 -7.051 -21.465 1.00 75.00 82 ASP A C 1
ATOM 649 O O . ASP A 1 82 ? 10.009 -8.189 -20.994 1.00 75.00 82 ASP A O 1
ATOM 653 N N . SER A 1 83 ? 9.193 -6.120 -20.788 1.00 74.56 83 SER A N 1
ATOM 654 C CA . SER A 1 83 ? 8.499 -6.368 -19.526 1.00 74.56 83 SER A CA 1
ATOM 655 C C . SER A 1 83 ? 6.987 -6.173 -19.591 1.00 74.56 83 SER A C 1
ATOM 657 O O . SER A 1 83 ? 6.345 -6.355 -18.560 1.00 74.56 83 SER A O 1
ATOM 659 N N . ASP A 1 84 ? 6.406 -5.917 -20.769 1.00 82.44 84 ASP A N 1
ATOM 660 C CA . ASP A 1 84 ? 4.964 -5.662 -20.914 1.00 82.44 84 ASP A CA 1
ATOM 661 C C . ASP A 1 84 ? 4.109 -6.823 -20.379 1.00 82.44 84 ASP A C 1
ATOM 663 O O . ASP A 1 84 ? 3.277 -6.612 -19.500 1.00 82.44 84 ASP A O 1
ATOM 667 N N . PHE A 1 85 ? 4.402 -8.071 -20.767 1.00 89.31 85 PHE A N 1
ATOM 668 C CA . PHE A 1 85 ? 3.675 -9.240 -20.246 1.00 89.31 85 PHE A CA 1
ATOM 669 C C . PHE A 1 85 ? 3.804 -9.400 -18.721 1.00 89.31 85 PHE A C 1
ATOM 671 O O . PHE A 1 85 ? 2.847 -9.766 -18.037 1.00 89.31 85 PHE A O 1
ATOM 678 N N . ARG A 1 86 ? 4.993 -9.125 -18.162 1.00 91.06 86 ARG A N 1
ATOM 679 C CA . ARG A 1 86 ? 5.219 -9.192 -16.708 1.00 91.06 86 ARG A CA 1
ATOM 680 C C . ARG A 1 86 ? 4.487 -8.070 -15.979 1.00 91.06 86 ARG A C 1
ATOM 682 O O . ARG A 1 86 ? 3.968 -8.314 -14.894 1.00 91.06 86 ARG A O 1
ATOM 689 N N . ARG A 1 87 ? 4.421 -6.876 -16.573 1.00 91.06 87 ARG A N 1
ATOM 690 C CA . ARG A 1 87 ? 3.663 -5.735 -16.052 1.00 91.06 87 ARG A CA 1
ATOM 691 C C . ARG A 1 87 ? 2.175 -6.056 -16.006 1.00 91.06 87 ARG A C 1
ATOM 693 O O . ARG A 1 87 ? 1.602 -6.009 -14.926 1.00 91.06 87 ARG A O 1
ATOM 700 N N . GLU A 1 88 ? 1.596 -6.468 -17.128 1.00 92.38 88 GLU A N 1
ATOM 701 C CA . GLU A 1 88 ? 0.176 -6.836 -17.217 1.00 92.38 88 GLU A CA 1
ATOM 702 C C . GLU A 1 88 ? -0.168 -7.973 -16.246 1.00 92.38 88 GLU A C 1
ATOM 704 O O . GLU A 1 88 ? -1.145 -7.906 -15.500 1.00 92.38 88 GLU A O 1
ATOM 709 N N . SER A 1 89 ? 0.691 -8.995 -16.167 1.00 94.25 89 SER A N 1
ATOM 710 C CA . SER A 1 89 ? 0.525 -10.081 -15.196 1.00 94.25 89 SER A CA 1
ATOM 711 C C . SER 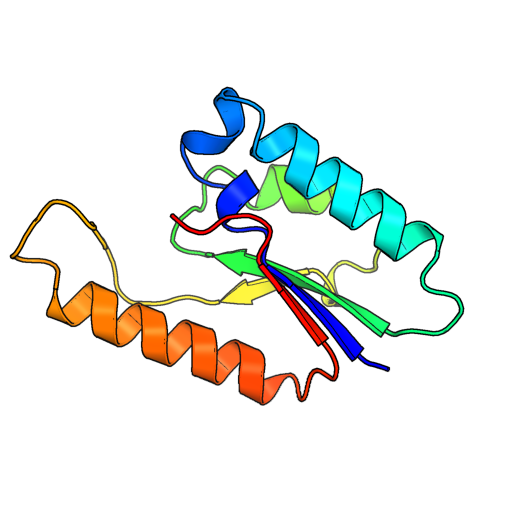A 1 89 ? 0.567 -9.571 -13.752 1.00 94.25 89 SER A C 1
ATOM 713 O O . SER A 1 89 ? -0.238 -9.993 -12.922 1.00 94.25 89 SER A O 1
ATOM 715 N N . ALA A 1 90 ? 1.489 -8.661 -13.428 1.00 94.69 90 ALA A N 1
ATOM 716 C CA . ALA A 1 90 ? 1.601 -8.082 -12.093 1.00 94.69 90 ALA A CA 1
ATOM 717 C C . ALA A 1 90 ? 0.396 -7.197 -11.736 1.00 94.69 90 ALA A C 1
ATOM 719 O O . ALA A 1 90 ? -0.049 -7.226 -10.588 1.00 94.69 90 ALA A O 1
ATOM 720 N N . GLU A 1 91 ? -0.159 -6.458 -12.697 1.00 94.31 91 GLU A N 1
ATOM 721 C CA . GLU A 1 91 ? -1.384 -5.669 -12.528 1.00 94.31 91 GLU A CA 1
ATOM 722 C C . GLU A 1 91 ? -2.569 -6.571 -12.167 1.00 94.31 91 GLU A C 1
ATOM 724 O O . GLU A 1 91 ? -3.203 -6.350 -11.133 1.00 94.31 91 GLU A O 1
ATOM 729 N N . ILE A 1 92 ? -2.784 -7.652 -12.924 1.00 96.56 92 ILE A N 1
ATOM 730 C CA . ILE A 1 92 ? -3.844 -8.637 -12.654 1.00 96.56 92 ILE A CA 1
ATOM 731 C C . ILE A 1 92 ? -3.658 -9.283 -11.276 1.00 96.56 92 ILE A C 1
ATOM 733 O O . ILE A 1 92 ? -4.620 -9.431 -10.522 1.00 96.56 92 ILE A O 1
ATOM 737 N N . ILE A 1 93 ? -2.427 -9.654 -10.910 1.00 97.06 93 ILE A N 1
ATOM 738 C CA . ILE A 1 93 ? -2.138 -10.245 -9.595 1.00 97.06 93 ILE A CA 1
ATOM 739 C C . ILE A 1 93 ? -2.452 -9.250 -8.471 1.00 97.06 93 ILE A C 1
ATOM 741 O O . ILE A 1 93 ? -3.097 -9.626 -7.489 1.00 97.06 93 ILE A O 1
ATOM 745 N N . ARG A 1 94 ? -2.038 -7.984 -8.606 1.00 96.81 94 ARG A N 1
ATOM 746 C CA . ARG A 1 94 ? -2.324 -6.930 -7.622 1.00 96.81 94 ARG A CA 1
ATOM 747 C C . ARG A 1 94 ? -3.827 -6.710 -7.468 1.00 96.81 94 ARG A C 1
ATOM 749 O O . ARG A 1 94 ? -4.323 -6.644 -6.344 1.00 96.81 94 ARG A O 1
ATOM 756 N N . GLU A 1 95 ? -4.555 -6.623 -8.576 1.00 97.12 95 GLU A N 1
ATOM 757 C CA . GLU A 1 95 ? -6.008 -6.430 -8.585 1.00 97.12 95 GLU A CA 1
ATOM 758 C C . GLU A 1 95 ? -6.750 -7.631 -8.000 1.00 97.12 95 GLU A C 1
ATOM 760 O O . GLU A 1 95 ? -7.648 -7.456 -7.176 1.00 97.12 95 GLU A O 1
ATOM 765 N N . SER A 1 96 ? -6.327 -8.850 -8.335 1.00 98.12 96 SER A N 1
ATOM 766 C CA . SER A 1 96 ? -6.877 -10.071 -7.747 1.00 98.12 96 SER A CA 1
ATOM 767 C C . SER A 1 96 ? -6.604 -10.142 -6.244 1.00 98.12 96 SER A C 1
ATOM 769 O O . SER A 1 96 ? -7.483 -10.555 -5.486 1.00 98.12 96 SER A O 1
ATOM 771 N N . PHE A 1 97 ? -5.415 -9.732 -5.790 1.00 98.25 97 PHE A N 1
ATOM 772 C CA . PHE A 1 97 ? -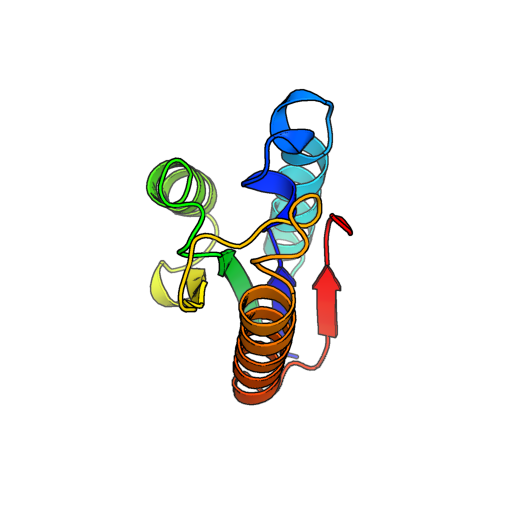5.097 -9.660 -4.365 1.00 98.25 97 PHE A CA 1
ATOM 773 C C . PHE A 1 97 ? -6.011 -8.650 -3.666 1.00 98.25 97 PHE A C 1
ATOM 775 O O . PHE A 1 97 ? -6.654 -8.994 -2.677 1.00 98.25 97 PHE A O 1
ATOM 782 N N . LEU A 1 98 ? -6.139 -7.437 -4.209 1.00 98.06 98 LEU A N 1
ATOM 783 C CA . LEU A 1 98 ? -7.048 -6.410 -3.694 1.00 98.06 98 LEU A CA 1
ATOM 784 C C . LEU A 1 98 ? -8.492 -6.913 -3.619 1.00 98.06 98 LEU A C 1
ATOM 786 O O . LEU A 1 98 ? -9.125 -6.774 -2.575 1.00 98.06 98 LEU A O 1
ATOM 790 N N . ALA A 1 99 ? -8.996 -7.541 -4.682 1.00 98.12 99 ALA A N 1
ATOM 791 C CA . ALA A 1 99 ? -10.344 -8.098 -4.732 1.00 98.12 99 ALA A CA 1
ATOM 792 C C . ALA A 1 99 ? -10.549 -9.216 -3.696 1.00 98.12 99 ALA A C 1
ATOM 794 O O . ALA A 1 99 ? -11.594 -9.263 -3.048 1.00 98.12 99 ALA A O 1
ATOM 795 N N . SER A 1 100 ? -9.537 -10.065 -3.471 1.00 98.06 100 SER A N 1
ATOM 796 C CA . SER A 1 100 ? -9.587 -11.136 -2.463 1.00 98.06 100 SER A CA 1
ATOM 797 C C . SER A 1 100 ? -9.784 -10.616 -1.036 1.00 98.06 100 SER A C 1
ATOM 799 O O . SER A 1 100 ? -10.341 -11.312 -0.187 1.00 98.06 100 SER A O 1
ATOM 801 N N . LEU A 1 101 ? -9.388 -9.365 -0.773 1.00 97.88 101 LEU A N 1
ATOM 802 C CA . LEU A 1 101 ? -9.612 -8.726 0.516 1.00 97.88 101 LEU A CA 1
ATOM 803 C C . LEU A 1 101 ? -11.068 -8.299 0.701 1.00 97.88 101 LEU A C 1
ATOM 805 O O . LEU A 1 101 ? -11.401 -7.871 1.795 1.00 97.88 101 LEU A O 1
ATOM 809 N N . ASN A 1 102 ? -11.942 -8.394 -0.304 1.00 97.94 102 ASN A N 1
ATOM 810 C CA . ASN A 1 102 ? -13.320 -7.895 -0.253 1.00 97.94 102 ASN A CA 1
ATOM 811 C C . ASN A 1 102 ? -13.426 -6.456 0.322 1.00 97.94 102 ASN A C 1
ATOM 813 O O . ASN A 1 102 ? -14.140 -6.226 1.308 1.00 97.94 102 ASN A O 1
ATOM 817 N N . PRO A 1 103 ? -12.650 -5.485 -0.205 1.00 98.06 103 PRO A N 1
ATOM 818 C CA . PRO A 1 103 ? -12.625 -4.130 0.323 1.00 98.06 103 PRO A CA 1
ATOM 819 C C . PRO A 1 103 ? -13.911 -3.381 -0.027 1.00 98.06 103 PRO A C 1
ATOM 821 O O . PRO A 1 103 ? -14.480 -3.543 -1.102 1.00 98.06 103 PRO A O 1
ATOM 824 N N . ASN A 1 104 ? -14.332 -2.479 0.858 1.00 98.31 104 ASN A N 1
ATOM 825 C CA . ASN A 1 104 ? -15.358 -1.492 0.527 1.00 98.31 104 ASN A CA 1
ATOM 826 C C . ASN A 1 104 ? -14.760 -0.233 -0.115 1.00 98.31 104 ASN A C 1
ATOM 828 O O . ASN A 1 104 ? -15.474 0.504 -0.787 1.00 98.31 104 ASN A O 1
ATOM 832 N N . LEU A 1 105 ? -13.475 0.037 0.129 1.00 97.50 105 LEU A N 1
ATOM 833 C CA . LEU A 1 105 ? -12.750 1.174 -0.427 1.00 97.50 105 LEU A CA 1
ATOM 834 C C . LEU A 1 105 ? -11.283 0.796 -0.638 1.00 97.50 105 LEU A C 1
ATOM 836 O O . LEU A 1 105 ? -10.643 0.271 0.275 1.00 97.50 105 LEU A O 1
ATOM 840 N N . VAL A 1 106 ? -10.752 1.114 -1.818 1.00 98.19 106 VAL A N 1
ATOM 841 C CA . VAL A 1 106 ? -9.319 1.036 -2.122 1.00 98.19 106 VAL A CA 1
ATOM 842 C C . VAL A 1 106 ? -8.804 2.451 -2.361 1.00 98.19 106 VAL A C 1
ATOM 844 O O . VAL A 1 106 ? -9.346 3.178 -3.191 1.00 98.19 106 VAL A O 1
ATOM 847 N N . ILE A 1 107 ? -7.769 2.848 -1.625 1.00 97.88 107 ILE A N 1
ATOM 848 C CA . ILE A 1 107 ? -7.111 4.148 -1.762 1.00 97.88 107 ILE A CA 1
ATOM 849 C C . ILE A 1 107 ? -5.739 3.910 -2.374 1.00 97.88 107 ILE A C 1
ATOM 851 O O . ILE A 1 107 ? -4.853 3.373 -1.715 1.00 97.88 107 ILE A O 1
ATOM 855 N 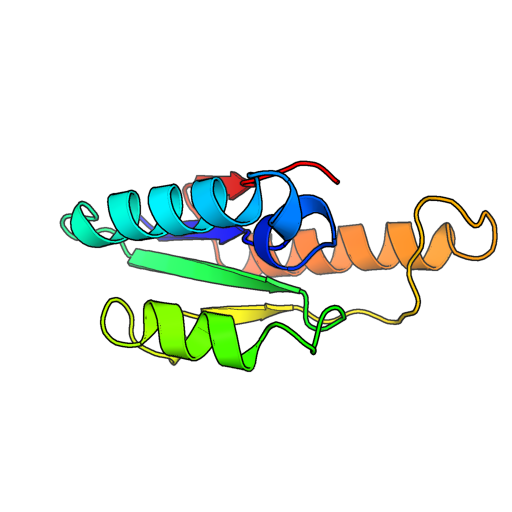N . VAL A 1 108 ? -5.565 4.330 -3.622 1.00 96.81 108 VAL A N 1
ATOM 856 C CA . VAL A 1 108 ? -4.277 4.293 -4.319 1.00 96.81 108 VAL A CA 1
ATOM 857 C C . VAL A 1 108 ? -3.605 5.650 -4.135 1.00 96.81 108 VAL A C 1
ATOM 859 O O . VAL A 1 108 ? -4.100 6.654 -4.645 1.00 96.81 108 VAL A O 1
ATOM 862 N N . THR A 1 109 ? -2.511 5.716 -3.370 1.00 94.31 109 THR A N 1
ATOM 863 C CA . THR A 1 109 ? -1.908 7.012 -2.992 1.00 94.31 109 THR A CA 1
ATOM 864 C C . THR A 1 109 ? -1.052 7.650 -4.086 1.00 94.31 109 THR A C 1
ATOM 866 O O . THR A 1 109 ? -0.673 8.813 -3.973 1.00 94.31 109 THR A O 1
ATOM 869 N N . SER A 1 110 ? -0.739 6.912 -5.148 1.00 90.06 110 SER A N 1
ATOM 870 C CA . SER A 1 110 ? -0.118 7.432 -6.364 1.00 90.06 110 SER A CA 1
ATOM 871 C C . SER A 1 110 ? -0.373 6.464 -7.505 1.00 90.06 110 SER A C 1
ATOM 873 O O . SER A 1 110 ? -0.257 5.256 -7.316 1.00 90.06 110 SER A O 1
ATOM 875 N N . MET A 1 111 ? -0.637 6.996 -8.694 1.00 80.19 111 MET A N 1
ATOM 876 C CA . MET A 1 111 ? -0.420 6.243 -9.928 1.00 80.19 111 MET A CA 1
ATOM 877 C C . MET A 1 111 ? 1.061 6.378 -10.287 1.00 80.19 111 MET A C 1
ATOM 879 O O . MET A 1 111 ? 1.644 7.445 -10.070 1.00 80.19 111 MET A O 1
ATOM 883 N N . ILE A 1 112 ? 1.685 5.291 -10.723 1.00 60.28 112 ILE A N 1
ATOM 884 C CA . ILE A 1 112 ? 3.105 5.225 -11.084 1.00 60.28 112 ILE A CA 1
ATOM 885 C C . ILE A 1 112 ? 3.206 4.522 -12.423 1.00 60.28 112 ILE A C 1
ATOM 887 O O . ILE A 1 112 ? 2.450 3.540 -12.583 1.00 60.28 112 ILE A O 1
#

pLDDT: mean 93.88, std 6.74, range [60.28, 98.69]

Secondary structure (DSSP, 8-state):
-EEEEE-HHHHSGGGGGTHHHHHHHHHHHHHHT-TT-EEEEEEETT-GGGHHHHHHHHTTTS-GGGEEEE--SS---SS-GGGHHHHHHHHHHHHHHHHHT--SEEEES---

Radius of gyration: 13.93 Å; chains: 1; bounding box: 30×26×40 Å

Sequence (112 aa):
MRIVIDLQGAQSNSRFRGIGRYSTSLAKGIIRNAKGHEVYILLNGMLDDTLESLREEFRALLPQSHILVWQAWGPVSFVSLDSDFRRESAEIIRESFLASLNPNLVIVTSMI